Protein AF-A0A5K7ZLL7-F1 (afdb_monomer_lite)

Structure (mmCIF, N/CA/C/O backbone):
data_AF-A0A5K7ZLL7-F1
#
_entry.id   AF-A0A5K7ZLL7-F1
#
loop_
_atom_site.group_PDB
_atom_site.id
_atom_site.type_symbol
_atom_site.label_atom_id
_atom_site.label_alt_id
_atom_site.label_comp_id
_atom_site.label_asym_id
_atom_site.label_entity_id
_atom_site.label_seq_id
_atom_site.pdbx_PDB_ins_code
_atom_site.Cartn_x
_atom_site.Cartn_y
_atom_site.Cartn_z
_atom_site.occupancy
_atom_site.B_iso_or_equiv
_atom_site.auth_seq_id
_atom_site.auth_comp_id
_atom_site.auth_asym_id
_atom_site.auth_atom_id
_atom_site.pdbx_PDB_model_num
ATOM 1 N N . MET A 1 1 ? 20.783 -2.583 -35.771 1.00 37.59 1 MET A N 1
ATOM 2 C CA . MET A 1 1 ? 19.504 -1.863 -35.591 1.00 37.59 1 MET A CA 1
ATOM 3 C C . MET A 1 1 ? 19.162 -1.921 -34.112 1.00 37.59 1 MET A C 1
ATOM 5 O O . MET A 1 1 ? 18.812 -2.990 -33.635 1.00 37.59 1 MET A O 1
ATOM 9 N N . SER A 1 2 ? 19.370 -0.831 -33.371 1.00 47.28 2 SER A 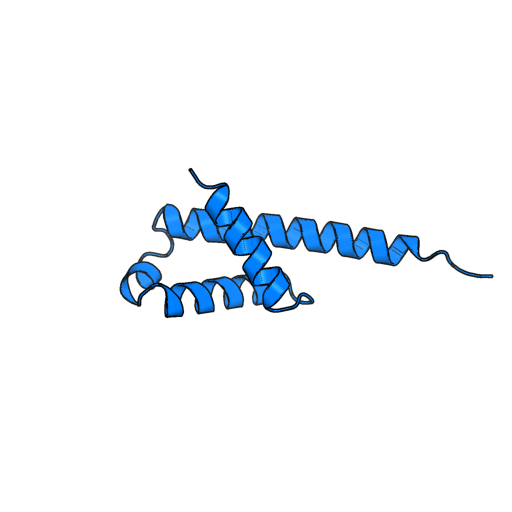N 1
ATOM 10 C CA . SER A 1 2 ? 19.073 -0.778 -31.934 1.00 47.28 2 SER A CA 1
ATOM 11 C C . SER A 1 2 ? 17.653 -0.262 -31.743 1.00 47.28 2 SER A C 1
ATOM 13 O O . SER A 1 2 ? 17.362 0.881 -32.088 1.00 47.28 2 SER A O 1
ATOM 15 N N . ILE A 1 3 ? 16.764 -1.110 -31.231 1.00 56.75 3 ILE A N 1
ATOM 16 C CA . ILE A 1 3 ? 15.425 -0.698 -30.803 1.00 56.75 3 ILE A CA 1
ATOM 17 C C . ILE A 1 3 ? 15.620 0.199 -29.565 1.00 56.75 3 ILE A C 1
ATOM 19 O O . ILE A 1 3 ? 16.296 -0.224 -28.626 1.00 56.75 3 ILE A O 1
ATOM 23 N N . PRO A 1 4 ? 15.123 1.447 -29.553 1.00 48.94 4 PRO A N 1
ATOM 24 C CA . PRO A 1 4 ? 15.447 2.394 -28.497 1.00 48.94 4 PRO A CA 1
ATOM 25 C C . PRO A 1 4 ? 14.703 2.058 -27.200 1.00 48.94 4 PRO A C 1
ATOM 27 O O . PRO A 1 4 ? 13.501 1.798 -27.201 1.00 48.94 4 PRO A O 1
ATOM 30 N N . SER A 1 5 ? 15.427 2.162 -26.084 1.00 59.09 5 SER A N 1
ATOM 31 C CA . SER A 1 5 ? 15.075 1.888 -24.680 1.00 59.09 5 SER A CA 1
ATOM 32 C C . SER A 1 5 ? 13.825 2.592 -24.115 1.00 59.09 5 SER A C 1
ATOM 34 O O . SER A 1 5 ? 13.579 2.538 -22.913 1.00 59.09 5 SER A O 1
ATOM 36 N N . LYS A 1 6 ? 13.036 3.277 -24.948 1.00 51.97 6 LYS A N 1
ATOM 37 C CA . LYS A 1 6 ? 11.852 4.046 -24.542 1.00 51.97 6 LYS A CA 1
ATOM 38 C C . LYS A 1 6 ? 10.642 3.167 -24.234 1.00 51.97 6 LYS A C 1
ATOM 40 O O . LYS A 1 6 ? 9.859 3.540 -23.373 1.00 51.97 6 LYS A O 1
ATOM 45 N N . ILE A 1 7 ? 10.507 2.007 -24.882 1.00 54.34 7 ILE A N 1
ATOM 46 C CA . ILE A 1 7 ? 9.348 1.118 -24.681 1.00 54.34 7 ILE A CA 1
ATOM 47 C C . ILE A 1 7 ? 9.315 0.614 -23.226 1.00 54.34 7 ILE A C 1
ATOM 49 O O . ILE A 1 7 ? 8.324 0.814 -22.537 1.00 54.34 7 ILE A O 1
ATOM 53 N N . HIS A 1 8 ? 10.447 0.134 -22.696 1.00 56.28 8 HIS A N 1
ATOM 54 C CA . HIS A 1 8 ? 10.545 -0.304 -21.295 1.00 56.28 8 HIS A CA 1
ATOM 55 C C . HIS A 1 8 ? 10.349 0.815 -20.261 1.00 56.28 8 HIS A C 1
ATOM 57 O O . HIS A 1 8 ? 9.873 0.552 -19.158 1.00 56.28 8 HIS A O 1
ATOM 63 N N . ALA A 1 9 ? 10.714 2.057 -20.592 1.00 61.59 9 ALA A N 1
ATOM 64 C CA . ALA A 1 9 ? 10.513 3.196 -19.699 1.00 61.59 9 ALA A CA 1
ATOM 65 C C . ALA A 1 9 ? 9.031 3.598 -19.608 1.00 61.59 9 ALA A C 1
ATOM 67 O O . ALA A 1 9 ? 8.557 3.914 -18.521 1.00 61.59 9 ALA A O 1
ATOM 68 N N . ILE A 1 10 ? 8.293 3.532 -20.724 1.00 62.50 10 ILE A N 1
ATOM 69 C CA . ILE A 1 10 ? 6.853 3.833 -20.770 1.00 62.50 10 ILE A CA 1
ATOM 70 C C . ILE A 1 10 ? 6.055 2.780 -19.988 1.00 62.50 10 ILE A C 1
ATOM 72 O O . ILE A 1 10 ? 5.171 3.137 -19.211 1.00 62.50 10 ILE A O 1
ATOM 76 N N . ASP A 1 1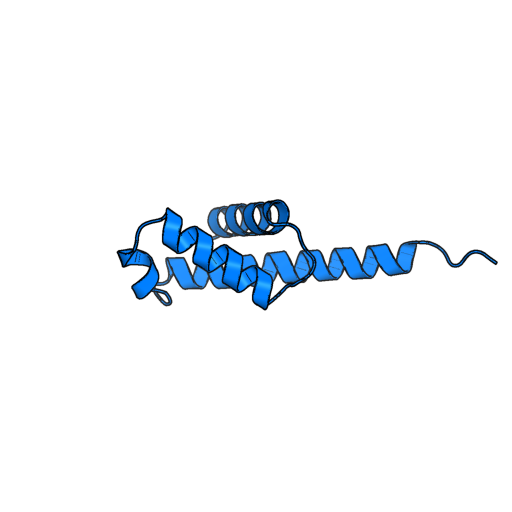1 ? 6.407 1.498 -20.131 1.00 77.62 11 ASP A N 1
ATOM 77 C CA . ASP A 1 11 ? 5.772 0.412 -19.372 1.00 77.62 11 ASP A CA 1
ATOM 78 C C . ASP A 1 11 ? 6.017 0.544 -17.861 1.00 77.62 11 ASP A C 1
ATOM 80 O O . ASP A 1 11 ? 5.109 0.320 -17.060 1.00 77.62 11 ASP A O 1
ATOM 84 N N . ARG A 1 12 ? 7.226 0.961 -17.456 1.00 80.31 12 ARG A N 1
ATOM 85 C CA . ARG A 1 12 ? 7.552 1.158 -16.037 1.00 80.31 12 ARG A CA 1
ATOM 86 C C . ARG A 1 12 ? 6.864 2.381 -15.435 1.00 80.31 12 ARG A C 1
ATOM 88 O O . ARG A 1 12 ? 6.425 2.306 -14.292 1.00 80.31 12 ARG A O 1
ATOM 95 N N . GLU A 1 13 ? 6.753 3.476 -16.182 1.00 85.44 13 GLU A N 1
ATOM 96 C CA . GLU A 1 13 ? 6.053 4.680 -15.719 1.00 85.44 13 GLU A CA 1
ATOM 97 C C . GLU A 1 13 ? 4.562 4.395 -15.501 1.00 85.44 13 GLU A C 1
ATOM 99 O O . GLU A 1 13 ? 4.007 4.726 -14.455 1.00 85.44 13 GLU A O 1
ATOM 104 N N . LYS A 1 14 ? 3.928 3.681 -16.441 1.00 88.00 14 LYS A N 1
ATOM 105 C CA . LYS A 1 14 ? 2.534 3.254 -16.291 1.00 88.00 14 LYS A CA 1
ATOM 106 C C . LYS A 1 14 ? 2.353 2.326 -15.089 1.00 88.00 14 LYS A C 1
ATOM 108 O O . LYS A 1 14 ? 1.460 2.549 -14.280 1.00 88.00 14 LYS A O 1
ATOM 113 N N . ALA A 1 15 ? 3.238 1.341 -14.928 1.00 89.00 15 ALA A N 1
ATOM 114 C CA . ALA A 1 15 ? 3.196 0.444 -13.778 1.00 89.00 15 ALA A CA 1
ATOM 115 C C . ALA A 1 15 ? 3.362 1.201 -12.448 1.00 89.00 15 ALA A C 1
ATOM 117 O O . ALA A 1 15 ? 2.728 0.854 -11.453 1.00 89.00 15 ALA A O 1
ATOM 118 N N . LYS A 1 16 ? 4.206 2.241 -12.415 1.00 90.12 16 LYS A N 1
ATOM 119 C CA . LYS A 1 16 ? 4.387 3.092 -11.235 1.00 90.12 16 LYS A CA 1
ATOM 120 C C . LYS A 1 16 ? 3.123 3.900 -10.929 1.00 90.12 16 LYS A C 1
ATOM 122 O O . LYS A 1 16 ? 2.742 4.017 -9.771 1.00 90.12 16 LYS A O 1
ATOM 127 N N . GLN A 1 17 ? 2.447 4.409 -11.952 1.00 92.12 17 GLN A N 1
ATOM 128 C CA . GLN A 1 17 ? 1.182 5.110 -11.764 1.00 92.12 17 GLN A CA 1
ATOM 129 C C . GLN A 1 17 ? 0.078 4.170 -11.259 1.00 92.12 17 GLN A C 1
ATOM 131 O O . GLN A 1 17 ? -0.678 4.531 -10.359 1.00 92.12 17 GLN A O 1
ATOM 136 N N . ASP A 1 18 ? 0.030 2.936 -11.763 1.00 91.62 18 ASP A N 1
ATOM 137 C CA . ASP A 1 18 ? -0.885 1.907 -11.262 1.00 91.62 18 ASP A CA 1
ATOM 138 C C . ASP A 1 18 ? -0.589 1.550 -9.795 1.00 91.62 18 ASP A C 1
ATOM 140 O O . ASP A 1 18 ? -1.524 1.418 -9.002 1.00 91.62 18 ASP A O 1
ATOM 144 N N . LEU A 1 19 ? 0.693 1.459 -9.417 1.00 94.12 19 LEU A N 1
ATOM 145 C CA . LEU A 1 19 ? 1.141 1.272 -8.034 1.00 94.12 19 LEU A CA 1
ATOM 146 C C . LEU A 1 19 ? 0.644 2.403 -7.118 1.00 94.12 19 LEU A C 1
ATOM 148 O O . LEU A 1 19 ? 0.084 2.135 -6.056 1.00 94.12 19 LEU A O 1
ATOM 152 N N . GLU A 1 20 ? 0.833 3.658 -7.527 1.00 94.31 20 GLU A N 1
ATOM 153 C CA . GLU A 1 20 ? 0.399 4.837 -6.768 1.00 94.31 20 GLU A CA 1
ATOM 154 C C . GLU A 1 20 ? -1.130 4.886 -6.610 1.00 94.31 20 GLU A C 1
ATOM 156 O O . GLU A 1 20 ? -1.628 5.145 -5.512 1.00 94.31 20 GLU A O 1
ATOM 161 N N . ASN A 1 21 ? -1.879 4.570 -7.671 1.00 94.12 21 ASN A N 1
ATOM 162 C CA . ASN A 1 21 ? -3.342 4.514 -7.639 1.00 94.12 21 ASN A CA 1
ATOM 163 C C . ASN A 1 21 ? -3.852 3.425 -6.683 1.00 94.12 21 ASN A C 1
ATOM 165 O O . ASN A 1 21 ? -4.751 3.672 -5.881 1.00 94.12 21 ASN A O 1
ATOM 169 N N . HIS A 1 22 ? -3.263 2.226 -6.722 1.00 94.31 22 HIS A N 1
ATOM 170 C CA . HIS A 1 22 ? -3.643 1.150 -5.803 1.00 94.31 22 HIS A CA 1
ATOM 171 C C . HIS A 1 22 ? -3.260 1.462 -4.355 1.00 94.31 22 HIS A C 1
ATOM 173 O O . HIS A 1 22 ? -4.019 1.133 -3.443 1.00 94.31 22 HIS A O 1
ATOM 179 N N . ALA A 1 23 ? -2.114 2.113 -4.131 1.00 95.06 23 ALA A N 1
ATOM 180 C CA . ALA A 1 23 ? -1.716 2.551 -2.798 1.00 95.06 23 ALA A CA 1
ATOM 181 C C . ALA A 1 23 ? -2.727 3.544 -2.212 1.00 95.06 23 ALA A C 1
ATOM 183 O O . ALA A 1 23 ? -3.081 3.417 -1.040 1.00 95.06 23 ALA A O 1
ATOM 184 N N . LEU A 1 24 ? -3.233 4.474 -3.031 1.00 94.62 24 LEU A N 1
ATOM 185 C CA . LEU A 1 24 ? -4.276 5.418 -2.633 1.00 94.62 24 LEU A CA 1
ATOM 186 C C . LEU A 1 24 ? -5.573 4.706 -2.242 1.00 94.62 24 LEU A C 1
ATOM 188 O O . LEU A 1 24 ? -6.047 4.903 -1.129 1.00 94.62 24 LEU A O 1
ATOM 192 N N . LEU A 1 25 ? -6.085 3.809 -3.092 1.00 92.75 25 LEU A N 1
ATOM 193 C CA . LEU A 1 25 ? -7.317 3.058 -2.809 1.00 92.75 25 LEU A CA 1
ATOM 194 C C . LEU A 1 25 ? -7.233 2.256 -1.502 1.00 92.75 25 LEU A C 1
ATOM 196 O O . LEU A 1 25 ? -8.195 2.176 -0.738 1.00 92.75 25 LEU A O 1
ATOM 200 N N . ILE A 1 26 ? -6.073 1.655 -1.232 1.00 91.62 26 ILE A N 1
ATOM 201 C CA . ILE A 1 26 ? -5.834 0.899 0.001 1.00 91.62 26 ILE A CA 1
ATOM 202 C C . ILE A 1 26 ? -5.766 1.832 1.218 1.00 91.62 26 ILE A C 1
ATOM 204 O O . ILE A 1 26 ? -6.341 1.507 2.259 1.00 91.62 26 ILE A O 1
ATOM 208 N N . ALA A 1 27 ? -5.093 2.980 1.100 1.00 92.19 27 ALA A N 1
ATOM 209 C CA . ALA A 1 27 ? -5.008 3.973 2.170 1.00 92.19 27 ALA A CA 1
ATOM 210 C C . ALA A 1 27 ? -6.386 4.567 2.509 1.00 92.19 27 ALA A C 1
ATOM 212 O O . ALA A 1 27 ? -6.758 4.614 3.682 1.00 92.19 27 ALA A O 1
ATOM 213 N N . GLU A 1 28 ? -7.178 4.926 1.495 1.00 91.62 28 GLU A N 1
ATOM 214 C CA . GLU A 1 28 ? -8.564 5.383 1.650 1.00 91.62 28 GLU A CA 1
ATOM 215 C C . GLU A 1 28 ? -9.439 4.301 2.290 1.00 91.62 28 GLU A C 1
ATOM 217 O O . GLU A 1 28 ? -10.181 4.574 3.231 1.00 91.62 28 GLU A O 1
ATOM 222 N N . GLY A 1 29 ? -9.328 3.046 1.841 1.00 89.06 29 GLY A N 1
ATOM 223 C CA . GLY A 1 29 ? -10.059 1.923 2.434 1.00 89.06 29 GLY A CA 1
ATOM 224 C C . GLY A 1 29 ? -9.710 1.680 3.906 1.00 89.06 29 GLY A C 1
ATOM 225 O O . GLY A 1 29 ? -10.575 1.299 4.699 1.00 89.06 29 GLY A O 1
ATOM 226 N N . TYR A 1 30 ? -8.458 1.929 4.296 1.00 88.62 30 TYR A N 1
ATOM 227 C CA . TYR A 1 30 ? -8.042 1.880 5.695 1.00 88.62 30 TYR A CA 1
ATOM 228 C C . TYR A 1 30 ? -8.623 3.039 6.518 1.00 88.62 30 TYR A C 1
ATOM 230 O O . TYR A 1 30 ? -9.185 2.791 7.589 1.00 88.62 30 TYR A O 1
ATOM 238 N N . GLN A 1 31 ? -8.517 4.281 6.030 1.00 86.00 31 GLN A N 1
ATOM 239 C CA . GLN A 1 31 ? -9.019 5.460 6.744 1.00 86.00 31 GLN A CA 1
ATOM 240 C C . GLN A 1 31 ? -10.547 5.471 6.870 1.00 86.00 31 GLN A C 1
ATOM 242 O O . GLN A 1 31 ? -11.073 5.753 7.943 1.00 86.00 31 GLN A O 1
ATOM 247 N N . ASN A 1 32 ? -11.260 5.055 5.822 1.00 87.00 32 ASN A N 1
ATOM 248 C CA . ASN A 1 32 ? -12.722 4.964 5.814 1.00 87.00 32 ASN A CA 1
ATOM 249 C C . ASN A 1 32 ? -13.268 3.796 6.657 1.00 87.00 32 ASN A C 1
ATOM 251 O O . ASN A 1 32 ? -14.477 3.587 6.722 1.00 87.00 32 ASN A O 1
ATOM 255 N N . GLY A 1 33 ? -12.397 3.009 7.299 1.00 82.00 33 GLY A N 1
ATOM 256 C CA . GLY A 1 33 ? -12.800 1.913 8.180 1.00 82.00 33 GLY A CA 1
ATOM 257 C C . GLY A 1 33 ? -13.297 0.662 7.452 1.00 82.00 33 GLY A C 1
ATOM 258 O O . GLY A 1 33 ? -13.724 -0.289 8.106 1.00 82.00 33 GLY A O 1
ATOM 259 N N . THR A 1 34 ? -13.185 0.602 6.121 1.00 82.56 34 THR A N 1
ATOM 260 C CA . THR A 1 34 ? -13.500 -0.598 5.325 1.00 82.56 34 THR A CA 1
ATOM 261 C C . THR A 1 34 ? -12.607 -1.780 5.721 1.00 82.56 34 THR A C 1
ATOM 263 O O . THR A 1 34 ? -13.007 -2.935 5.605 1.00 82.56 34 THR A O 1
ATOM 266 N N . LEU A 1 35 ? -11.415 -1.498 6.261 1.00 76.19 35 LEU A N 1
ATOM 267 C CA . LEU A 1 35 ? -10.474 -2.476 6.816 1.00 76.19 35 LEU A CA 1
ATOM 268 C C . LEU A 1 35 ? -10.491 -2.494 8.360 1.00 76.19 35 LEU A C 1
ATOM 270 O O . LEU A 1 35 ? -9.440 -2.489 9.003 1.00 76.19 35 LEU A O 1
ATOM 274 N N . VAL A 1 36 ? -11.682 -2.516 8.971 1.00 69.94 36 VAL A N 1
ATOM 275 C CA . VAL A 1 36 ? -11.881 -2.433 10.437 1.00 69.94 36 VAL A CA 1
ATOM 276 C C . VAL A 1 36 ? -11.118 -3.504 11.229 1.00 69.94 36 VAL A C 1
ATOM 278 O O . VAL A 1 36 ? -10.700 -3.271 12.363 1.00 69.94 36 VAL A O 1
ATOM 281 N N . GLU A 1 37 ? -10.906 -4.685 10.646 1.00 77.88 37 GLU A N 1
ATOM 282 C CA . GLU A 1 37 ? -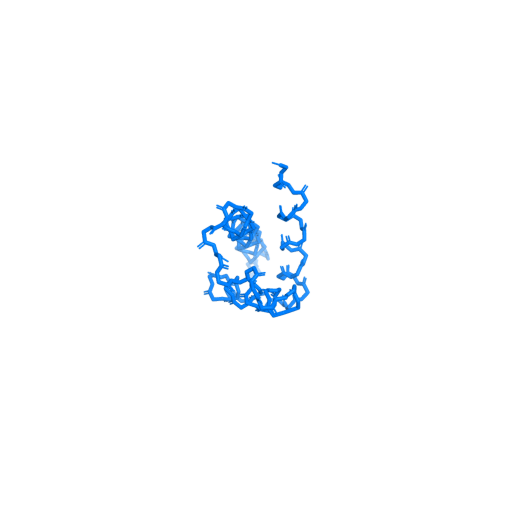10.154 -5.769 11.290 1.00 77.88 37 GLU A CA 1
ATOM 283 C C . GLU A 1 37 ? -8.668 -5.421 11.447 1.00 77.88 37 GLU A C 1
ATOM 285 O O . GLU A 1 37 ? -8.045 -5.785 12.445 1.00 77.88 37 GLU A O 1
ATOM 290 N N . LEU A 1 38 ? -8.113 -4.637 10.516 1.00 78.19 38 LEU A N 1
ATOM 291 C CA . LEU A 1 38 ? -6.717 -4.212 10.565 1.00 78.19 38 LEU A CA 1
ATOM 292 C C . LEU A 1 38 ? -6.465 -3.114 11.598 1.00 78.19 38 LEU A C 1
ATOM 294 O O . LEU A 1 38 ? -5.328 -2.952 12.028 1.00 78.19 38 LEU A O 1
ATOM 298 N N . GLN A 1 39 ? -7.495 -2.387 12.034 1.00 72.31 39 GLN A N 1
ATOM 299 C CA . GLN A 1 39 ? -7.357 -1.368 13.080 1.00 72.31 39 GLN A CA 1
ATOM 300 C C . GLN A 1 39 ? -7.136 -1.988 14.475 1.00 72.31 39 GLN A C 1
ATOM 302 O O . GLN A 1 39 ? -6.669 -1.311 15.387 1.00 72.31 39 GLN A O 1
ATOM 307 N N . LYS A 1 40 ? -7.431 -3.287 14.652 1.00 80.50 40 LYS A N 1
ATOM 308 C CA . LYS A 1 40 ? -7.354 -3.994 15.947 1.00 80.50 40 LYS A CA 1
ATOM 309 C C . LYS A 1 40 ? -6.027 -4.714 16.196 1.00 80.50 40 LYS A C 1
ATOM 311 O O . LYS A 1 40 ? -5.742 -5.082 17.330 1.00 80.50 40 LYS A O 1
ATOM 316 N N . VAL A 1 41 ? -5.230 -4.936 15.150 1.00 82.62 41 VAL A N 1
ATOM 317 C CA . VAL A 1 41 ? -4.001 -5.754 15.207 1.00 82.62 41 VAL A CA 1
ATOM 318 C C . VAL A 1 41 ? -2.724 -4.927 15.396 1.00 82.62 41 VAL A C 1
ATOM 320 O O . VAL A 1 41 ? -1.641 -5.487 15.531 1.00 82.62 41 VAL A O 1
ATOM 323 N N . GLY A 1 42 ? -2.840 -3.599 15.452 1.00 86.50 42 GLY A N 1
ATOM 324 C CA . GLY A 1 42 ? -1.717 -2.681 15.628 1.00 86.50 42 GLY A CA 1
ATOM 325 C C . GLY A 1 42 ? -0.984 -2.356 14.324 1.00 86.50 42 GLY A C 1
ATOM 326 O O . GLY A 1 42 ? -0.919 -3.160 13.393 1.00 86.50 42 GLY A O 1
ATOM 327 N N . TRP A 1 43 ? -0.390 -1.160 14.284 1.00 87.19 43 TRP A N 1
ATOM 328 C CA . TRP A 1 43 ? 0.106 -0.540 13.051 1.00 87.19 43 TRP A CA 1
ATOM 329 C C . TRP A 1 43 ? 1.133 -1.380 12.285 1.00 87.19 43 TRP A C 1
ATOM 331 O O . TRP A 1 43 ? 1.103 -1.408 11.062 1.00 87.19 43 TRP A O 1
ATOM 341 N N . GLN A 1 44 ? 2.012 -2.116 12.969 1.00 90.25 44 GLN A N 1
ATOM 342 C CA . GLN A 1 44 ? 3.018 -2.942 12.292 1.00 90.25 44 GLN A CA 1
ATOM 343 C C . GLN A 1 44 ? 2.389 -4.096 11.492 1.00 90.25 44 GLN A C 1
ATOM 345 O O . GLN A 1 44 ? 2.799 -4.364 10.363 1.00 90.25 44 GLN A O 1
ATOM 350 N N . MET A 1 45 ? 1.378 -4.772 12.050 1.00 90.56 45 MET A N 1
ATOM 351 C CA . MET A 1 45 ? 0.659 -5.832 11.335 1.00 90.56 45 MET A CA 1
ATOM 352 C C . MET A 1 45 ? -0.213 -5.259 10.220 1.00 90.56 45 MET A C 1
ATOM 354 O O . MET A 1 45 ? -0.226 -5.813 9.121 1.00 90.56 45 MET A O 1
ATOM 358 N N . THR A 1 46 ? -0.878 -4.128 10.475 1.00 91.00 46 THR A N 1
ATOM 359 C CA . THR A 1 46 ? -1.597 -3.362 9.451 1.00 91.00 46 THR A CA 1
ATOM 360 C C . THR A 1 46 ? -0.677 -3.054 8.277 1.00 91.00 46 THR A C 1
ATOM 362 O O . THR A 1 46 ? -0.974 -3.435 7.152 1.00 91.00 46 THR A O 1
ATOM 365 N N . TRP A 1 47 ? 0.481 -2.449 8.534 1.00 92.81 47 TRP A N 1
ATOM 366 C CA . TRP A 1 47 ? 1.435 -2.044 7.507 1.00 92.81 47 TRP A CA 1
ATOM 367 C C . TRP A 1 47 ? 1.891 -3.220 6.638 1.00 92.81 47 TRP A C 1
ATOM 369 O O . TRP A 1 47 ? 1.847 -3.141 5.411 1.00 92.81 47 TRP A O 1
ATOM 379 N N . ASN A 1 48 ? 2.230 -4.352 7.263 1.00 92.94 48 ASN A N 1
ATOM 380 C CA . ASN A 1 48 ? 2.592 -5.574 6.544 1.00 92.94 48 ASN A CA 1
ATOM 381 C C . ASN A 1 48 ? 1.455 -6.090 5.651 1.00 92.94 48 ASN A C 1
ATOM 383 O O . ASN A 1 48 ? 1.705 -6.583 4.550 1.00 92.94 48 ASN A O 1
ATOM 387 N N . TYR A 1 49 ? 0.204 -5.972 6.103 1.00 92.25 49 TYR A N 1
ATOM 388 C CA . TYR A 1 49 ? -0.954 -6.327 5.290 1.00 92.25 49 TYR A CA 1
ATOM 389 C C . TYR A 1 49 ? -1.099 -5.400 4.078 1.00 92.25 49 TYR A C 1
ATOM 391 O O . TYR A 1 49 ? -1.277 -5.888 2.963 1.00 92.25 49 TYR A O 1
ATOM 399 N N . LEU A 1 50 ? -0.980 -4.082 4.270 1.00 92.75 50 LEU A N 1
ATOM 400 C CA . LEU A 1 50 ? -1.110 -3.103 3.185 1.00 92.75 50 LEU A CA 1
ATOM 401 C C . LEU A 1 50 ? -0.023 -3.307 2.120 1.00 92.75 50 LEU A C 1
ATOM 403 O O . LEU A 1 50 ? -0.326 -3.336 0.928 1.00 92.75 50 LEU A O 1
ATOM 407 N N . LEU A 1 51 ? 1.225 -3.546 2.543 1.00 94.31 51 LEU A N 1
ATOM 408 C CA . LEU A 1 51 ? 2.327 -3.895 1.640 1.00 94.31 51 LEU A CA 1
ATOM 409 C C . LEU A 1 51 ? 2.033 -5.175 0.849 1.00 94.31 51 LEU A C 1
ATOM 411 O O . LEU A 1 51 ? 2.266 -5.235 -0.360 1.00 94.31 51 LEU A O 1
ATOM 415 N N . LYS A 1 52 ? 1.499 -6.204 1.517 1.00 93.69 52 LYS A N 1
ATOM 416 C CA . LYS A 1 52 ? 1.128 -7.464 0.864 1.00 93.69 52 LYS A CA 1
ATOM 417 C C . LYS A 1 52 ? 0.015 -7.259 -0.164 1.00 93.69 52 LYS A C 1
ATOM 419 O O . LYS A 1 52 ? 0.122 -7.798 -1.261 1.00 93.69 52 LYS A O 1
ATOM 424 N N . ALA A 1 53 ? -1.011 -6.478 0.168 1.00 91.44 53 ALA A N 1
ATOM 425 C CA . ALA A 1 53 ? -2.114 -6.168 -0.737 1.00 91.44 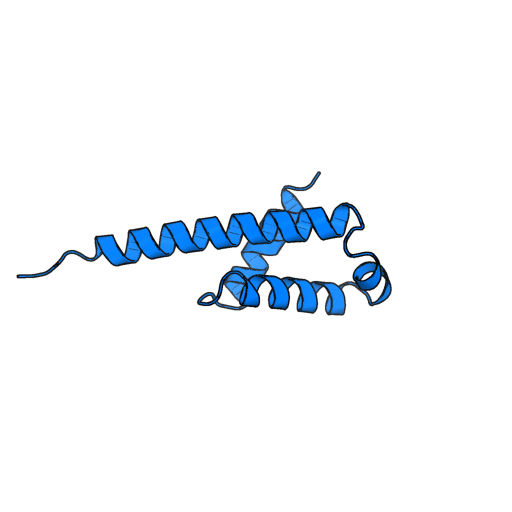53 ALA A CA 1
ATOM 426 C C . ALA A 1 53 ? -1.619 -5.448 -2.003 1.00 91.44 53 ALA A C 1
ATOM 428 O O . ALA A 1 53 ? -1.932 -5.870 -3.115 1.00 91.44 53 ALA A O 1
ATOM 429 N N . LEU A 1 54 ? -0.752 -4.445 -1.848 1.00 92.38 54 LEU A N 1
ATOM 430 C CA . LEU A 1 54 ? -0.107 -3.759 -2.970 1.00 92.38 54 LEU A CA 1
ATOM 431 C C . LEU A 1 54 ? 0.726 -4.680 -3.845 1.00 92.38 54 LEU A C 1
ATOM 433 O O . LEU A 1 54 ? 0.621 -4.623 -5.065 1.00 92.38 54 LEU A O 1
ATOM 437 N N . ARG A 1 55 ? 1.517 -5.563 -3.237 1.00 94.25 55 ARG A N 1
ATOM 438 C CA . ARG A 1 55 ? 2.312 -6.542 -3.981 1.00 94.25 55 ARG A CA 1
ATOM 439 C C . ARG A 1 55 ? 1.441 -7.507 -4.786 1.00 94.25 55 ARG A C 1
ATOM 441 O O . ARG A 1 55 ? 1.866 -7.960 -5.846 1.00 94.25 55 ARG A O 1
ATOM 448 N N . THR A 1 56 ? 0.255 -7.852 -4.285 1.00 92.12 56 THR A N 1
ATOM 449 C CA . THR A 1 56 ? -0.702 -8.699 -5.007 1.00 92.12 56 THR A CA 1
ATOM 450 C C . THR A 1 56 ? -1.317 -7.969 -6.201 1.00 92.12 56 THR A C 1
ATOM 452 O O . THR A 1 56 ? -1.439 -8.577 -7.261 1.00 92.12 56 THR A O 1
ATOM 455 N N . CYS A 1 57 ? -1.666 -6.687 -6.061 1.00 88.44 57 CYS A N 1
ATOM 456 C CA . CYS A 1 57 ? -2.268 -5.905 -7.147 1.00 88.44 57 CYS A CA 1
ATOM 457 C C . CYS A 1 57 ? -1.243 -5.426 -8.187 1.00 88.44 57 CYS A C 1
ATOM 459 O O . CYS A 1 57 ? -1.525 -5.416 -9.382 1.00 88.44 57 CYS A O 1
ATOM 461 N N . CYS A 1 58 ? -0.048 -5.048 -7.737 1.00 90.44 58 CYS A N 1
ATOM 462 C CA . CYS A 1 58 ? 0.998 -4.438 -8.550 1.00 90.44 58 CYS A CA 1
ATOM 463 C C . CYS A 1 58 ? 2.329 -5.177 -8.339 1.00 90.44 58 CYS A C 1
ATOM 465 O O . CYS A 1 58 ? 3.222 -4.638 -7.689 1.00 90.44 58 CYS A O 1
ATOM 467 N N . PRO A 1 59 ? 2.498 -6.414 -8.840 1.00 90.75 59 PRO A N 1
ATOM 468 C CA . PRO A 1 59 ? 3.758 -7.135 -8.697 1.00 90.75 59 PRO A CA 1
ATOM 469 C C . PRO A 1 59 ? 4.879 -6.480 -9.520 1.00 90.75 59 PRO A C 1
ATOM 471 O O . PRO A 1 59 ? 4.635 -5.845 -10.541 1.00 90.75 59 PRO A O 1
ATOM 474 N N . GLY A 1 60 ? 6.132 -6.703 -9.114 1.00 89.62 60 GLY A N 1
ATOM 475 C CA . GLY A 1 60 ? 7.318 -6.256 -9.864 1.00 89.62 60 GLY A CA 1
ATOM 476 C C . GLY A 1 60 ? 8.076 -5.078 -9.252 1.00 89.62 60 GLY A C 1
ATOM 477 O O . GLY A 1 60 ? 9.148 -4.736 -9.748 1.00 89.62 60 GLY A O 1
ATOM 478 N N . PHE A 1 61 ? 7.582 -4.513 -8.149 1.00 92.38 61 PHE A N 1
ATOM 479 C CA . PHE A 1 61 ? 8.289 -3.500 -7.364 1.00 92.38 61 PHE A CA 1
ATOM 480 C C . PHE A 1 61 ? 8.969 -4.100 -6.131 1.00 92.38 61 PHE A C 1
ATOM 482 O O . PHE A 1 61 ? 8.621 -5.192 -5.662 1.00 92.38 61 PHE A O 1
ATOM 489 N N . SER A 1 62 ? 9.955 -3.374 -5.611 1.00 93.06 62 SER A N 1
ATOM 490 C CA . SER A 1 62 ? 10.624 -3.673 -4.346 1.00 93.06 62 SER A CA 1
ATOM 491 C C . SER A 1 62 ? 9.768 -3.296 -3.132 1.00 93.06 62 SER A C 1
ATOM 493 O O . SER A 1 62 ? 8.867 -2.465 -3.214 1.00 93.06 62 SER A O 1
ATOM 495 N N . GLU A 1 63 ? 10.085 -3.871 -1.968 1.00 91.44 63 GLU A N 1
ATOM 496 C CA . GLU A 1 63 ? 9.416 -3.533 -0.701 1.00 91.44 63 GLU A CA 1
ATOM 497 C C . GLU A 1 63 ? 9.506 -2.039 -0.362 1.00 91.44 63 GLU A C 1
ATOM 499 O O . GLU A 1 63 ? 8.535 -1.440 0.099 1.00 91.44 63 GLU A O 1
ATOM 504 N N . ILE A 1 64 ? 10.647 -1.421 -0.679 1.00 94.44 64 ILE A N 1
ATOM 505 C CA . ILE A 1 64 ? 10.875 0.015 -0.499 1.00 94.44 64 ILE A CA 1
ATOM 506 C C . ILE A 1 64 ? 9.926 0.829 -1.387 1.00 94.44 64 ILE A C 1
ATOM 508 O O . ILE A 1 64 ? 9.310 1.776 -0.906 1.00 94.44 64 ILE A O 1
ATOM 512 N N . GLU A 1 65 ? 9.770 0.458 -2.662 1.00 94.44 65 GLU A N 1
ATOM 513 C CA . GLU A 1 65 ? 8.859 1.145 -3.590 1.00 94.44 65 GLU A CA 1
ATOM 514 C C . GLU A 1 65 ? 7.396 1.051 -3.126 1.00 94.44 65 GLU A C 1
ATOM 516 O O . GLU A 1 65 ? 6.699 2.066 -3.130 1.00 94.44 65 GLU A O 1
ATOM 521 N N . TYR A 1 66 ? 6.945 -0.114 -2.637 1.00 94.38 66 TYR A N 1
ATOM 522 C CA . TYR A 1 66 ? 5.605 -0.242 -2.044 1.00 94.38 66 TYR A CA 1
ATOM 523 C C . TYR A 1 66 ? 5.435 0.648 -0.806 1.00 94.38 66 TYR A C 1
ATOM 525 O O . TYR A 1 66 ? 4.411 1.314 -0.658 1.00 94.38 66 TYR A O 1
ATOM 533 N N . GLY A 1 67 ? 6.439 0.687 0.076 1.00 94.56 67 GLY A N 1
ATOM 534 C CA . GLY A 1 67 ? 6.404 1.515 1.281 1.00 94.56 67 GLY A CA 1
ATOM 535 C C . GLY A 1 67 ? 6.373 3.013 0.977 1.00 94.56 67 GLY A C 1
ATOM 536 O O . GLY A 1 67 ? 5.637 3.757 1.623 1.00 94.56 67 GLY A O 1
ATOM 537 N N . ILE A 1 68 ? 7.126 3.463 -0.032 1.00 95.62 68 ILE A N 1
ATOM 538 C CA . ILE A 1 68 ? 7.092 4.854 -0.502 1.00 95.62 68 ILE A CA 1
ATOM 539 C C . ILE A 1 68 ? 5.701 5.192 -1.044 1.00 95.62 68 ILE A C 1
ATOM 541 O O . ILE A 1 68 ? 5.137 6.207 -0.637 1.00 95.62 68 ILE A O 1
ATOM 545 N N . ALA A 1 69 ? 5.134 4.341 -1.906 1.00 95.31 69 ALA A N 1
ATOM 546 C CA . ALA A 1 69 ? 3.811 4.564 -2.485 1.00 95.31 69 ALA A CA 1
ATOM 547 C C . ALA A 1 69 ? 2.718 4.647 -1.406 1.00 95.31 69 ALA A C 1
ATOM 549 O O . ALA A 1 69 ? 1.899 5.563 -1.437 1.00 95.31 69 ALA A O 1
ATOM 550 N N . LEU A 1 70 ? 2.745 3.759 -0.403 1.00 94.56 70 LEU A N 1
ATOM 551 C CA . LEU A 1 70 ? 1.812 3.814 0.731 1.00 94.56 70 LEU A CA 1
ATOM 552 C C . LEU A 1 70 ? 1.980 5.066 1.582 1.00 94.56 70 LEU A C 1
ATOM 554 O O . LEU A 1 70 ? 0.987 5.695 1.923 1.00 94.56 70 LEU A O 1
ATOM 558 N N . ASN A 1 71 ? 3.210 5.445 1.930 1.00 94.44 71 ASN A N 1
ATOM 559 C CA . ASN A 1 71 ? 3.440 6.651 2.727 1.00 94.44 71 ASN A CA 1
ATOM 560 C C . ASN A 1 71 ? 2.953 7.907 1.996 1.00 94.44 71 ASN A C 1
ATOM 562 O O . ASN A 1 71 ? 2.330 8.774 2.602 1.00 94.44 71 ASN A O 1
ATOM 566 N N . GLN A 1 72 ? 3.197 7.990 0.686 1.00 94.25 72 GLN A N 1
ATOM 567 C CA . GLN A 1 72 ? 2.675 9.077 -0.140 1.00 94.25 72 GLN A CA 1
ATOM 568 C C . GLN A 1 72 ? 1.149 9.054 -0.217 1.00 94.25 72 GLN A C 1
ATOM 570 O O . GLN A 1 72 ? 0.537 10.114 -0.162 1.00 94.25 72 GLN A O 1
ATOM 575 N N . ALA A 1 73 ? 0.539 7.872 -0.332 1.00 93.62 73 ALA A N 1
ATOM 576 C CA . ALA A 1 73 ? -0.908 7.719 -0.312 1.00 93.62 73 ALA A CA 1
ATOM 577 C C . ALA A 1 73 ? -1.499 8.211 1.014 1.00 93.62 73 ALA A C 1
ATOM 579 O O . ALA A 1 73 ? -2.343 9.097 0.997 1.00 93.62 73 ALA A O 1
ATOM 580 N N . PHE A 1 74 ? -0.995 7.742 2.159 1.00 90.25 74 PHE A N 1
ATOM 581 C CA . PHE A 1 74 ? -1.446 8.197 3.478 1.00 90.25 74 PHE A CA 1
ATOM 582 C C . PHE A 1 74 ? -1.232 9.693 3.725 1.00 90.25 74 PHE A C 1
ATOM 584 O O . PHE A 1 74 ? -2.007 10.285 4.463 1.00 90.25 74 PHE A O 1
ATOM 591 N N . GLY A 1 75 ? -0.224 10.314 3.106 1.00 89.25 75 GLY A N 1
ATOM 592 C CA . GLY A 1 75 ? -0.034 11.766 3.156 1.00 89.25 75 GLY A CA 1
ATOM 593 C C . GLY A 1 75 ? -1.007 12.574 2.285 1.00 89.25 75 GLY A C 1
ATOM 594 O O . GLY A 1 75 ? -1.032 13.793 2.412 1.00 89.25 75 GLY A O 1
ATOM 595 N N . LYS A 1 76 ? -1.766 11.926 1.389 1.00 83.88 76 LYS A N 1
ATOM 596 C CA . LYS A 1 76 ? -2.772 12.554 0.510 1.00 83.88 76 LYS A CA 1
ATOM 597 C C . LYS A 1 76 ? -4.210 12.361 0.990 1.00 83.88 76 LYS A C 1
ATOM 599 O O . LYS A 1 76 ? -5.087 13.062 0.495 1.00 83.88 76 LYS A O 1
ATOM 604 N N . VAL A 1 77 ? -4.459 11.392 1.871 1.00 74.38 77 VAL A N 1
ATOM 605 C CA . VAL A 1 77 ? -5.790 11.180 2.448 1.00 74.38 77 VAL A CA 1
ATOM 606 C C . VAL A 1 77 ? -5.908 12.067 3.693 1.00 74.38 77 VAL A C 1
ATOM 608 O O . VAL A 1 77 ? -5.353 11.734 4.744 1.00 74.38 77 VAL A O 1
ATOM 611 N N . GLU A 1 78 ? -6.534 13.235 3.514 1.00 56.06 78 GLU A N 1
ATOM 612 C CA . GLU A 1 78 ? -6.851 14.236 4.553 1.00 56.06 78 GLU A CA 1
ATOM 613 C C . GLU A 1 78 ? -8.211 13.981 5.216 1.00 56.06 78 GLU A C 1
ATOM 615 O O . GLU A 1 78 ? -9.185 13.683 4.485 1.00 56.06 78 GLU A O 1
#

pLDDT: mean 84.21, std 13.77, range [37.59, 95.62]

Sequence (78 aa):
MSIPSKIHAIDREKAKQDLENHALLIAEGYQNGTLVELQKVGWQMTWNYLLKALRTCCPGFSEIEYGIALNQAFGKVE

Organism: NCBI:txid885957

Secondary struc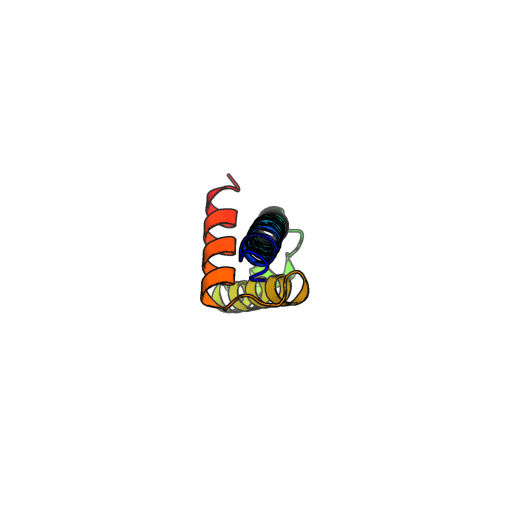ture (DSSP, 8-state):
---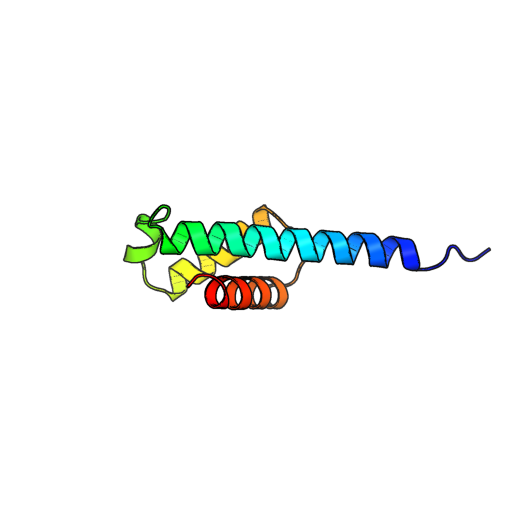-THHHHHHHHHHHHHHHHHHHHHHHHHHTTTTTTTTSS-HHHHHHHHHHHHHHHSTT--HHHHHHHHHHHHTT--

Foldseek 3Di:
DDDDPVVVVVVVVVLLVQLLVLLLVLLCCVVVCVVVVLVPPDDVVSVVVSLVSSCVRRPDDDSVSSVVSNVVSNVPPD

Radius of gyration: 14.87 Å; chains: 1; bounding box: 33×23×52 Å